Protein AF-A0A5H2XL69-F1 (afdb_monomer_lite)

Secondary structure (DSSP, 8-state):
-HHHHHHHHS-HHHHHTTTT-SSHHHHHHHHHHHH---SHHHHHHHHHHHHH---TTS-HHHHHHHHHHHHHHHHHH------SSTHHHHHHHHHHHHHHHHHHHTS-GGGTT-

Sequence (114 aa):
MILSWILNSLDPDLANSVIYAETAHEVWTDLKERFSQSNAPRIFQIQRSIATHTQDQMPLATYYSKLKSYWDELGAYNDTEVCSCGAKKSLAEREEQQRLMQFLMGLNESYAAI

InterPro domains:
  IPR005162 Retrotransposon-derived protein PEG10, N-terminal capsid-like domain [PF03732] (21-109)

Foldseek 3Di:
DLLVVVLVVDDVVLSVVCVPPPDPVSSVVVCCVVVVDQCVVVLVVLVVCLQPAACPPPDLVVSLVVNVVSLVVNVVNPPDDDDPDPVVVVVVVVSVVVSVVSSVNRYDCVPVVD

Radius of gyration: 21.78 Å; chains: 1; bounding box: 44×24×60 Å

Structure (mmCIF, N/CA/C/O backbone):
data_AF-A0A5H2XL69-F1
#
_entry.id   AF-A0A5H2XL69-F1
#
loop_
_atom_site.group_PDB
_atom_site.id
_atom_site.type_symbol
_atom_site.label_atom_id
_atom_site.label_alt_id
_atom_site.label_comp_id
_atom_site.label_asym_id
_atom_site.label_entity_id
_atom_site.label_seq_id
_atom_site.pdbx_PDB_ins_code
_atom_site.Cartn_x
_atom_site.Cartn_y
_atom_site.Cartn_z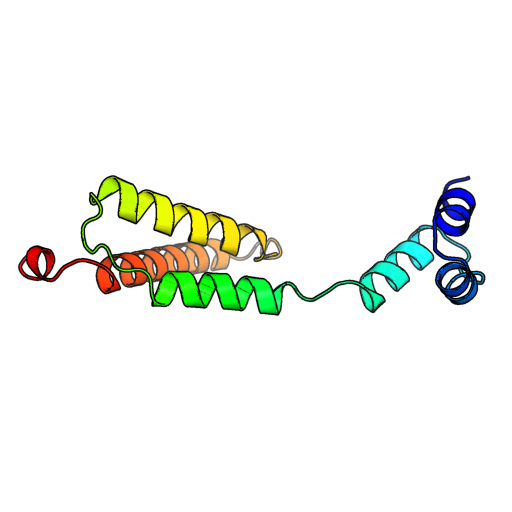
_atom_site.occupancy
_atom_site.B_iso_or_equiv
_atom_site.auth_seq_id
_atom_site.auth_comp_id
_atom_site.auth_asym_id
_atom_site.auth_atom_id
_atom_site.pdbx_PDB_model_num
ATOM 1 N N . MET A 1 1 ? 21.268 -16.624 -25.682 1.00 78.38 1 MET A N 1
ATOM 2 C CA . MET A 1 1 ? 20.064 -17.466 -25.476 1.00 78.38 1 MET A CA 1
ATOM 3 C C . MET A 1 1 ? 18.906 -16.711 -24.821 1.00 78.38 1 MET A C 1
ATOM 5 O O . MET A 1 1 ? 17.823 -16.774 -25.375 1.00 78.38 1 MET A O 1
ATOM 9 N N . ILE A 1 2 ? 19.098 -15.965 -23.723 1.00 86.94 2 ILE A N 1
ATOM 10 C CA . ILE A 1 2 ? 17.989 -15.276 -23.017 1.00 86.94 2 ILE A CA 1
ATOM 11 C C . ILE A 1 2 ? 17.381 -14.115 -23.829 1.00 86.94 2 ILE A C 1
ATOM 13 O O . ILE A 1 2 ? 16.165 -14.026 -23.938 1.00 86.94 2 ILE A O 1
ATOM 17 N N . LEU A 1 3 ? 18.206 -13.267 -24.457 1.00 88.06 3 LEU A N 1
ATOM 18 C CA . LEU A 1 3 ? 17.728 -12.133 -25.265 1.00 88.06 3 LEU A CA 1
ATOM 19 C C . LEU A 1 3 ? 16.790 -12.578 -26.398 1.00 88.06 3 LEU A C 1
ATOM 21 O O . LEU A 1 3 ? 15.687 -12.065 -26.537 1.00 88.06 3 LEU A O 1
ATOM 25 N N . SER A 1 4 ? 17.192 -13.600 -27.157 1.00 88.81 4 SER A N 1
ATOM 26 C CA . SER A 1 4 ? 16.373 -14.167 -28.230 1.00 88.81 4 SER A CA 1
ATOM 27 C C . SER A 1 4 ? 15.060 -14.759 -27.712 1.00 88.81 4 SER A C 1
ATOM 29 O O . SER A 1 4 ? 14.050 -14.659 -28.395 1.00 88.81 4 SER A O 1
ATOM 31 N N . TRP A 1 5 ? 15.041 -15.360 -26.518 1.00 91.44 5 TRP A N 1
ATOM 32 C CA . TRP A 1 5 ? 13.804 -15.868 -25.912 1.00 91.44 5 TRP A CA 1
ATOM 33 C C . TRP A 1 5 ? 12.837 -14.740 -25.562 1.00 91.44 5 TRP A C 1
ATOM 35 O O . TRP A 1 5 ? 11.647 -14.862 -25.834 1.00 91.44 5 TRP A O 1
ATOM 45 N N . ILE A 1 6 ? 13.350 -13.640 -25.010 1.00 87.81 6 ILE A N 1
ATOM 46 C CA . ILE A 1 6 ? 12.539 -12.463 -24.697 1.00 87.81 6 ILE A CA 1
ATOM 47 C C . ILE A 1 6 ? 11.961 -11.883 -25.990 1.00 87.81 6 ILE A C 1
ATOM 49 O O . ILE A 1 6 ? 10.747 -11.782 -26.099 1.00 87.81 6 ILE A O 1
ATOM 53 N N . LEU A 1 7 ? 12.793 -11.607 -27.001 1.00 89.06 7 LEU A N 1
ATOM 54 C CA . LEU A 1 7 ? 12.343 -11.031 -28.277 1.00 89.06 7 LEU A CA 1
ATOM 55 C C . LEU A 1 7 ? 11.273 -11.879 -28.982 1.00 89.06 7 LEU A C 1
ATOM 57 O O . LEU A 1 7 ? 10.324 -11.326 -29.520 1.00 89.06 7 LEU A O 1
ATOM 61 N N . ASN A 1 8 ? 11.394 -13.211 -28.944 1.00 90.62 8 ASN A N 1
ATOM 62 C CA . ASN A 1 8 ? 10.407 -14.114 -29.550 1.00 90.62 8 ASN A CA 1
ATOM 63 C C . ASN A 1 8 ? 9.127 -14.298 -28.717 1.00 90.62 8 ASN A C 1
ATOM 65 O O . ASN A 1 8 ? 8.161 -14.862 -29.219 1.00 90.62 8 ASN A O 1
ATOM 69 N N . SER A 1 9 ? 9.123 -13.875 -27.451 1.00 91.38 9 SER A N 1
ATOM 70 C CA . SER A 1 9 ? 7.949 -13.964 -26.571 1.00 91.38 9 SER A CA 1
ATOM 71 C C . SER A 1 9 ? 7.137 -12.666 -26.535 1.00 91.38 9 SER A C 1
ATOM 73 O O . SER A 1 9 ? 6.058 -12.641 -25.946 1.00 91.38 9 SER A O 1
ATOM 75 N N . LEU A 1 10 ? 7.662 -11.583 -27.115 1.00 89.69 10 LEU A N 1
ATO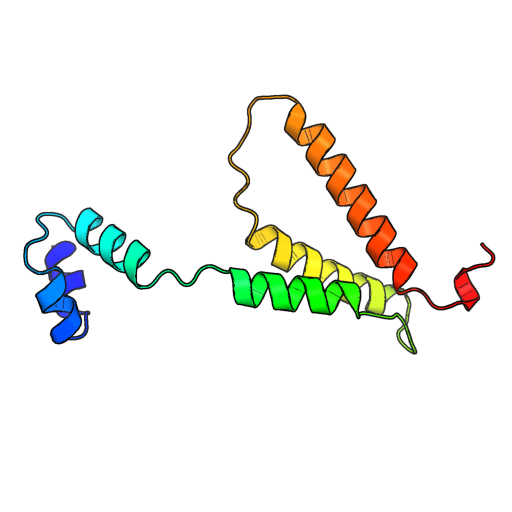M 76 C CA . LEU A 1 10 ? 6.984 -10.295 -27.198 1.00 89.69 10 LEU A CA 1
ATOM 77 C C . LEU A 1 10 ? 6.037 -10.258 -28.395 1.00 89.69 10 LEU A C 1
ATOM 79 O O . LEU A 1 10 ? 6.240 -10.936 -29.402 1.00 89.69 10 LEU A O 1
ATOM 83 N N . ASP A 1 11 ? 5.020 -9.409 -28.283 1.00 92.94 11 ASP A N 1
ATOM 84 C CA . ASP A 1 11 ? 4.226 -9.004 -29.435 1.00 92.94 11 ASP A CA 1
ATOM 85 C C . ASP A 1 11 ? 5.146 -8.434 -30.543 1.00 92.94 11 ASP A C 1
ATOM 87 O O . ASP A 1 11 ? 6.108 -7.734 -30.210 1.00 92.94 11 ASP A O 1
ATOM 91 N N . PRO A 1 12 ? 4.905 -8.715 -31.839 1.00 91.06 12 PRO A N 1
ATOM 92 C CA . PRO A 1 12 ? 5.795 -8.297 -32.923 1.00 91.06 12 PRO A CA 1
ATOM 93 C C . PRO A 1 12 ? 6.077 -6.791 -32.968 1.00 91.06 12 PRO A C 1
ATOM 95 O O . PRO A 1 12 ? 7.218 -6.393 -33.221 1.00 91.06 12 PRO A O 1
ATOM 98 N N . ASP A 1 13 ? 5.082 -5.948 -32.684 1.00 89.94 13 ASP A N 1
ATOM 99 C CA . ASP A 1 13 ? 5.264 -4.492 -32.686 1.00 89.94 13 ASP A CA 1
ATOM 100 C C . ASP A 1 13 ? 6.145 -4.052 -31.513 1.00 89.94 13 ASP A C 1
ATOM 102 O O . ASP A 1 13 ? 7.004 -3.173 -31.640 1.00 89.94 13 ASP A O 1
ATOM 106 N N . LEU A 1 14 ? 5.999 -4.732 -30.377 1.00 87.25 14 LEU A N 1
ATOM 107 C CA . LEU A 1 14 ? 6.815 -4.502 -29.198 1.00 87.25 14 LEU A CA 1
ATOM 108 C C . LEU A 1 14 ? 8.252 -5.006 -29.389 1.00 87.25 14 LEU A C 1
ATOM 110 O O . LEU A 1 14 ? 9.193 -4.288 -29.050 1.00 87.25 14 LEU A O 1
ATOM 114 N N . ALA A 1 15 ? 8.436 -6.183 -29.988 1.00 89.62 15 ALA A N 1
ATOM 115 C CA . ALA A 1 15 ? 9.742 -6.756 -30.307 1.00 89.62 15 ALA A CA 1
ATOM 116 C C . ALA A 1 15 ? 10.548 -5.843 -31.244 1.00 89.62 15 ALA A C 1
ATOM 118 O O . ALA A 1 15 ? 11.731 -5.598 -31.001 1.00 89.62 15 ALA A O 1
ATOM 119 N N . ASN A 1 16 ? 9.897 -5.265 -32.260 1.00 91.25 16 ASN A N 1
ATOM 120 C CA . ASN A 1 16 ? 10.517 -4.303 -33.176 1.00 91.25 16 ASN A CA 1
ATOM 121 C C . ASN A 1 16 ? 11.043 -3.053 -32.457 1.00 91.25 16 ASN A C 1
ATOM 123 O O . ASN A 1 16 ? 12.051 -2.479 -32.863 1.00 91.25 16 ASN A O 1
ATOM 127 N N . SER A 1 17 ? 10.395 -2.643 -31.366 1.00 90.75 17 SER A N 1
ATOM 128 C CA . SER A 1 17 ? 10.786 -1.453 -30.606 1.00 90.75 17 SER A CA 1
ATOM 129 C C . SER A 1 17 ? 12.020 -1.644 -29.709 1.00 90.75 17 SER A C 1
ATOM 131 O O . SER A 1 17 ? 12.570 -0.655 -29.225 1.00 90.75 17 SER A O 1
ATOM 133 N N . VAL A 1 18 ? 12.452 -2.894 -29.495 1.00 89.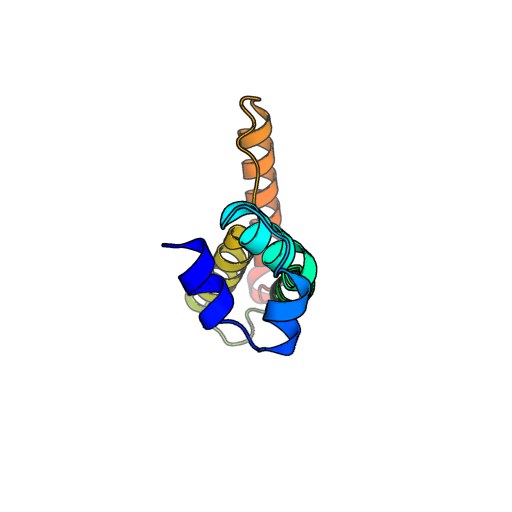88 18 VAL A N 1
ATOM 134 C CA . VAL A 1 18 ? 13.602 -3.276 -28.647 1.00 89.88 18 VAL A CA 1
ATOM 135 C C . VAL A 1 18 ? 14.631 -4.140 -29.391 1.00 89.88 18 VAL A C 1
ATOM 137 O O . VAL A 1 18 ? 15.570 -4.652 -28.788 1.00 89.88 18 VAL A O 1
ATOM 140 N N . ILE A 1 19 ? 14.483 -4.298 -30.711 1.00 89.38 19 ILE A N 1
ATOM 141 C CA . ILE A 1 19 ? 15.295 -5.208 -31.538 1.00 89.38 19 ILE A CA 1
ATOM 142 C C . ILE A 1 19 ? 16.782 -4.826 -31.605 1.00 89.38 19 ILE A C 1
ATOM 144 O O . ILE A 1 19 ? 17.624 -5.676 -31.881 1.00 89.38 19 ILE A O 1
ATOM 148 N N . TYR A 1 20 ? 17.101 -3.555 -31.343 1.00 90.00 20 TYR A N 1
ATOM 149 C CA . TYR A 1 20 ? 18.469 -3.029 -31.331 1.00 90.00 20 TYR A CA 1
ATOM 150 C C . TYR A 1 20 ? 19.162 -3.143 -29.967 1.00 90.00 20 TYR A C 1
ATOM 152 O O . TYR A 1 20 ? 20.320 -2.754 -29.855 1.00 90.00 20 TYR A O 1
ATOM 160 N N . ALA A 1 21 ? 18.476 -3.647 -28.936 1.00 90.19 21 ALA A N 1
ATOM 161 C CA . ALA A 1 21 ? 19.093 -3.885 -27.638 1.00 90.19 21 ALA A CA 1
ATOM 162 C C . ALA A 1 21 ? 20.127 -5.016 -27.734 1.00 90.19 21 ALA A C 1
ATOM 164 O O . ALA A 1 21 ? 19.857 -6.084 -28.291 1.00 90.19 21 ALA A O 1
ATOM 165 N N . GLU A 1 22 ? 21.302 -4.801 -27.153 1.00 91.12 22 GLU A N 1
ATOM 166 C CA . GLU A 1 22 ? 22.406 -5.764 -27.197 1.00 91.12 22 GLU A CA 1
ATOM 167 C C . GLU A 1 22 ? 22.300 -6.789 -26.064 1.00 91.12 22 GLU A C 1
ATOM 169 O O . GLU A 1 22 ? 22.829 -7.904 -26.152 1.00 91.12 22 GLU A O 1
ATOM 174 N N . THR A 1 23 ? 21.573 -6.443 -24.997 1.00 92.69 23 THR A N 1
ATOM 175 C CA . THR A 1 23 ? 21.443 -7.281 -23.806 1.00 92.69 23 THR A CA 1
ATOM 176 C C . THR A 1 23 ? 19.992 -7.526 -23.396 1.00 92.69 23 THR A C 1
ATOM 178 O O . THR A 1 23 ? 19.101 -6.695 -23.549 1.00 92.69 23 THR A O 1
ATOM 181 N N . ALA A 1 24 ? 19.742 -8.693 -22.791 1.00 90.81 24 ALA A N 1
ATOM 182 C CA . ALA A 1 24 ? 18.443 -9.006 -22.185 1.00 90.81 24 ALA A CA 1
ATOM 183 C C . ALA A 1 24 ? 18.070 -8.021 -21.060 1.00 90.81 24 ALA A C 1
ATOM 185 O O . ALA A 1 24 ? 16.891 -7.810 -20.789 1.00 90.81 24 ALA A O 1
ATOM 186 N N . HIS A 1 25 ? 19.076 -7.428 -20.410 1.00 91.38 25 HIS A N 1
ATOM 187 C CA . HIS A 1 25 ? 18.885 -6.440 -19.357 1.00 91.38 25 HIS A CA 1
ATOM 188 C C . HIS A 1 25 ? 18.348 -5.113 -19.903 1.00 91.38 25 HIS A C 1
ATOM 190 O O . HIS A 1 25 ? 17.427 -4.553 -19.315 1.00 91.38 25 HIS A O 1
ATOM 196 N N . GLU A 1 26 ? 18.868 -4.641 -21.039 1.00 91.44 26 GLU A N 1
ATOM 197 C CA . GLU A 1 26 ? 18.344 -3.458 -21.734 1.00 91.44 26 GLU A CA 1
ATOM 198 C C . GLU A 1 26 ? 16.886 -3.650 -22.145 1.00 91.44 26 GLU A C 1
ATOM 200 O O . GLU A 1 26 ? 16.052 -2.814 -21.805 1.00 91.44 26 GLU A O 1
ATOM 205 N N . VAL A 1 27 ? 16.555 -4.786 -22.775 1.00 91.88 27 VAL A N 1
ATOM 206 C CA . VAL A 1 27 ? 15.163 -5.105 -23.139 1.00 91.88 27 VAL A CA 1
ATOM 207 C C . VAL A 1 27 ? 14.265 -5.112 -21.904 1.00 91.88 27 VAL A C 1
ATOM 209 O O . VAL A 1 27 ? 13.196 -4.512 -21.909 1.00 91.88 27 VAL A O 1
ATOM 212 N N . TRP A 1 28 ? 14.696 -5.759 -20.818 1.00 89.56 28 TRP A N 1
ATOM 213 C CA . TRP A 1 28 ? 13.922 -5.795 -19.578 1.00 89.56 28 TRP A CA 1
ATOM 214 C C . TRP A 1 28 ? 13.720 -4.405 -18.963 1.00 89.56 28 TRP A C 1
ATOM 216 O O . TRP A 1 28 ? 12.647 -4.115 -18.439 1.00 89.56 28 TRP A O 1
ATOM 226 N N . THR A 1 29 ? 14.734 -3.545 -19.027 1.00 87.50 29 THR A N 1
ATOM 227 C CA . THR A 1 29 ? 14.685 -2.193 -18.461 1.00 87.50 29 THR A CA 1
ATOM 228 C C . THR A 1 29 ? 13.750 -1.297 -19.263 1.00 87.50 29 THR A C 1
ATOM 230 O O . THR A 1 29 ? 12.921 -0.623 -18.661 1.00 87.50 29 THR A O 1
ATOM 233 N N . ASP A 1 30 ? 13.806 -1.357 -20.594 1.00 87.69 30 ASP A N 1
ATOM 234 C CA . ASP A 1 30 ? 12.905 -0.616 -21.482 1.00 87.69 30 ASP A CA 1
ATOM 235 C C . ASP A 1 30 ? 11.443 -1.060 -21.309 1.00 87.69 30 ASP A C 1
ATOM 237 O O . ASP A 1 30 ? 10.553 -0.233 -21.109 1.00 87.69 30 ASP A O 1
ATOM 241 N N . LEU A 1 31 ? 11.192 -2.374 -21.267 1.00 87.12 31 LEU A N 1
ATOM 242 C CA . LEU A 1 31 ? 9.858 -2.911 -20.990 1.00 87.12 31 LEU A CA 1
ATOM 243 C C . LEU A 1 31 ? 9.352 -2.485 -19.611 1.00 87.12 31 LEU A C 1
ATOM 245 O O . LEU A 1 31 ? 8.188 -2.110 -19.462 1.00 87.12 31 LEU A O 1
ATOM 249 N N . LYS A 1 32 ? 10.225 -2.523 -18.600 1.00 82.50 32 LYS A N 1
ATOM 250 C CA . LYS A 1 32 ? 9.899 -2.041 -17.262 1.00 82.50 32 LYS A CA 1
ATOM 251 C C . LYS A 1 32 ? 9.581 -0.551 -17.302 1.00 82.50 32 LYS A C 1
ATOM 253 O O . LYS A 1 32 ? 8.566 -0.167 -16.757 1.00 82.50 32 LYS A O 1
ATOM 258 N N . GLU A 1 33 ? 10.361 0.297 -17.950 1.00 80.94 33 GLU A N 1
ATOM 259 C CA . GLU A 1 33 ? 10.085 1.737 -18.005 1.00 80.94 33 GLU A CA 1
ATOM 260 C C . GLU A 1 33 ? 8.764 2.052 -18.725 1.00 80.94 33 GLU A C 1
ATOM 262 O O . GLU A 1 33 ? 7.937 2.795 -18.201 1.00 80.94 33 GLU A O 1
ATOM 267 N N . ARG A 1 34 ? 8.519 1.426 -19.881 1.00 80.94 34 ARG A N 1
ATOM 268 C CA . ARG A 1 34 ? 7.336 1.687 -20.718 1.00 80.94 34 ARG A CA 1
ATOM 269 C C . ARG A 1 34 ? 6.038 1.119 -20.153 1.00 80.94 34 ARG A C 1
ATOM 271 O O . ARG A 1 34 ? 4.984 1.731 -20.316 1.00 80.94 34 ARG A O 1
ATOM 278 N N . PHE A 1 35 ? 6.099 -0.058 -19.528 1.00 78.62 35 PHE A N 1
ATOM 279 C CA . PHE A 1 35 ? 4.916 -0.796 -19.071 1.00 78.62 35 PHE A CA 1
ATOM 280 C C . PHE A 1 35 ? 4.840 -0.965 -17.559 1.00 78.62 35 PHE A C 1
ATOM 282 O O . PHE A 1 35 ? 3.858 -1.535 -17.075 1.00 78.62 35 PHE A O 1
ATOM 289 N N . SER A 1 36 ? 5.813 -0.464 -16.790 1.00 70.56 36 SER A N 1
ATOM 290 C CA . SER A 1 36 ? 5.605 -0.306 -15.351 1.00 70.56 36 SER A CA 1
ATOM 291 C C . SER A 1 36 ? 4.486 0.703 -15.155 1.00 70.56 36 SER A C 1
ATOM 293 O O . SER A 1 36 ? 4.650 1.919 -15.216 1.00 70.56 36 SER A O 1
ATOM 295 N N . GLN A 1 37 ? 3.287 0.187 -14.917 1.00 62.06 37 GLN A N 1
ATOM 296 C CA . GLN A 1 37 ? 2.273 0.999 -14.288 1.00 62.06 37 GLN A CA 1
ATOM 297 C C . GLN A 1 37 ? 2.813 1.356 -12.911 1.00 62.06 37 GLN A C 1
ATOM 299 O O . GLN A 1 37 ? 3.182 0.476 -12.129 1.00 62.06 37 GLN A O 1
ATOM 304 N N . SER A 1 38 ? 2.864 2.653 -12.602 1.00 66.75 38 SER A N 1
ATOM 305 C CA . SER A 1 38 ? 3.035 3.052 -11.213 1.00 66.75 38 SER A CA 1
ATOM 306 C C . SER A 1 38 ? 1.947 2.342 -10.409 1.00 66.75 38 SER A C 1
ATOM 308 O O . SER A 1 38 ? 0.781 2.346 -10.815 1.00 66.75 38 SER A O 1
ATOM 310 N N . ASN A 1 39 ? 2.288 1.786 -9.251 1.00 79.56 39 ASN A N 1
ATOM 311 C CA . ASN A 1 39 ? 1.280 1.228 -8.353 1.00 79.56 39 ASN A CA 1
ATOM 312 C C . ASN A 1 39 ? 0.348 2.320 -7.785 1.00 79.56 39 ASN A C 1
ATOM 314 O O . ASN A 1 39 ? -0.534 2.010 -6.995 1.00 79.56 39 ASN A O 1
ATOM 318 N N . ALA A 1 40 ? 0.496 3.590 -8.190 1.00 84.75 40 ALA A N 1
ATOM 319 C CA . ALA A 1 40 ? -0.234 4.735 -7.659 1.00 84.75 40 ALA A CA 1
ATOM 320 C C . ALA A 1 40 ? -1.766 4.592 -7.712 1.00 84.75 40 ALA A C 1
ATOM 322 O O . ALA A 1 40 ? -2.392 4.871 -6.690 1.00 84.75 40 ALA A O 1
ATOM 323 N N . PRO A 1 41 ? -2.411 4.110 -8.799 1.00 87.62 41 PRO A N 1
ATOM 324 C CA . PRO A 1 41 ? -3.857 3.890 -8.789 1.00 87.62 41 PRO A CA 1
ATOM 325 C C . PRO A 1 41 ? -4.282 2.846 -7.750 1.00 87.62 41 PRO A C 1
ATOM 327 O O . PRO A 1 41 ? -5.300 3.020 -7.081 1.00 87.62 41 PRO A O 1
ATOM 330 N N . ARG A 1 42 ? -3.490 1.780 -7.575 1.00 90.00 42 ARG A N 1
ATOM 331 C CA . ARG A 1 42 ? -3.769 0.729 -6.590 1.00 90.00 42 ARG A CA 1
ATOM 332 C C . ARG A 1 42 ? -3.513 1.212 -5.163 1.00 90.00 42 ARG A C 1
ATOM 334 O O . ARG A 1 42 ? -4.376 1.046 -4.308 1.00 90.00 42 ARG A O 1
ATOM 341 N N . ILE A 1 43 ? -2.394 1.894 -4.932 1.00 92.44 43 ILE A N 1
ATOM 342 C CA . ILE A 1 43 ? -2.058 2.566 -3.671 1.00 92.44 43 ILE A CA 1
ATOM 343 C C . ILE A 1 43 ? -3.183 3.524 -3.272 1.00 92.44 43 ILE A C 1
ATOM 345 O O . ILE A 1 43 ? -3.662 3.468 -2.142 1.00 92.44 43 ILE A O 1
ATOM 349 N N . PHE A 1 44 ? -3.666 4.349 -4.203 1.00 93.12 44 PHE A N 1
ATOM 350 C CA . PHE A 1 44 ? -4.784 5.257 -3.962 1.00 93.12 44 PHE A CA 1
ATOM 351 C C . PHE A 1 44 ? -6.063 4.507 -3.569 1.00 93.12 44 PHE A C 1
ATOM 353 O O . PHE A 1 44 ? -6.731 4.894 -2.611 1.00 93.12 44 PHE A O 1
ATOM 360 N N . GLN A 1 45 ? -6.407 3.418 -4.266 1.00 94.44 45 GLN A N 1
ATOM 361 C CA . GLN A 1 45 ? -7.567 2.591 -3.912 1.00 94.44 45 GLN A CA 1
ATOM 362 C C . GLN A 1 45 ? -7.453 2.013 -2.497 1.00 94.44 45 GLN A C 1
ATOM 364 O O . GLN A 1 45 ? -8.436 2.034 -1.753 1.00 94.44 45 GLN A O 1
ATOM 369 N N . ILE A 1 46 ? -6.273 1.526 -2.108 1.00 95.88 46 ILE A N 1
ATOM 370 C CA . ILE A 1 46 ? -6.026 0.978 -0.768 1.00 95.88 46 ILE A CA 1
ATOM 371 C C . ILE A 1 46 ? -6.130 2.084 0.283 1.00 95.88 46 ILE A C 1
ATOM 373 O O . ILE A 1 46 ? -6.857 1.931 1.260 1.00 95.88 46 ILE A O 1
ATOM 377 N N . GLN A 1 47 ? -5.479 3.229 0.062 1.00 95.38 47 GLN A N 1
ATOM 378 C CA . GLN A 1 47 ? -5.545 4.377 0.970 1.00 95.38 47 GLN A CA 1
ATOM 379 C C . GLN A 1 47 ? -6.978 4.884 1.150 1.00 95.38 47 GLN A C 1
ATOM 381 O O . GLN A 1 47 ? -7.401 5.140 2.277 1.00 95.38 47 GLN A O 1
ATOM 386 N N . ARG A 1 48 ? -7.751 4.969 0.062 1.00 96.50 48 ARG A N 1
ATOM 387 C CA . ARG A 1 48 ? -9.177 5.301 0.121 1.00 96.50 48 ARG A CA 1
ATOM 388 C C . ARG A 1 48 ? -9.948 4.264 0.930 1.00 96.50 48 ARG A C 1
ATOM 390 O O . ARG A 1 48 ? -10.740 4.651 1.778 1.00 96.50 48 ARG A O 1
ATOM 397 N N . SER A 1 49 ? -9.695 2.978 0.692 1.00 97.00 49 SER A N 1
ATOM 398 C CA . SER A 1 49 ? -10.359 1.887 1.413 1.00 97.00 49 SER A CA 1
ATOM 399 C C . SER A 1 49 ? -10.089 1.966 2.910 1.00 97.00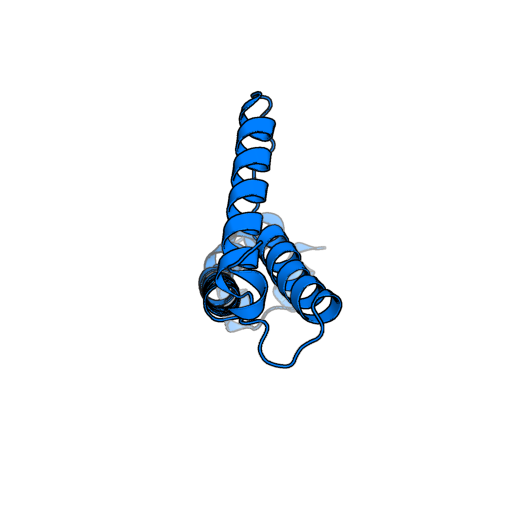 49 SER A C 1
ATOM 401 O O . SER A 1 49 ? -11.032 1.855 3.680 1.00 97.00 49 SER A O 1
ATOM 403 N N . ILE A 1 50 ? -8.846 2.240 3.320 1.00 97.06 50 ILE A N 1
ATOM 404 C CA . ILE A 1 50 ? -8.475 2.465 4.725 1.00 97.06 50 ILE A CA 1
ATOM 405 C C . ILE A 1 50 ? -9.235 3.664 5.302 1.00 97.06 50 ILE A C 1
ATOM 407 O O . ILE A 1 50 ? -9.815 3.554 6.376 1.00 97.06 50 ILE A O 1
ATOM 411 N N . ALA A 1 51 ? -9.255 4.797 4.594 1.00 95.81 51 ALA A N 1
ATOM 412 C CA . ALA A 1 51 ? -9.880 6.028 5.077 1.00 95.81 51 ALA A CA 1
ATOM 413 C C . ALA A 1 51 ? -11.408 5.927 5.216 1.00 95.81 51 ALA A C 1
ATOM 415 O O . ALA A 1 51 ? -11.991 6.618 6.044 1.00 95.81 51 ALA A O 1
ATOM 416 N N . THR A 1 52 ? -12.058 5.092 4.403 1.00 95.81 52 THR A N 1
ATOM 417 C CA . THR A 1 52 ? -13.516 4.906 4.431 1.00 95.81 52 THR A CA 1
ATOM 418 C C . THR A 1 52 ? -13.956 3.645 5.172 1.00 95.81 52 THR A C 1
ATOM 420 O O . THR A 1 52 ? -15.148 3.354 5.184 1.00 95.81 52 THR A O 1
ATOM 423 N N . HIS A 1 53 ? -13.033 2.846 5.722 1.00 95.88 53 HIS A N 1
ATOM 424 C CA . HIS A 1 53 ? -13.401 1.613 6.415 1.00 95.88 53 HIS A CA 1
ATOM 425 C C . HIS A 1 53 ? -13.886 1.916 7.829 1.00 95.88 53 HIS A C 1
ATOM 427 O O . HIS A 1 53 ? -13.131 2.419 8.655 1.00 95.88 53 HIS A O 1
ATOM 433 N N . THR A 1 54 ? -15.129 1.549 8.113 1.00 95.75 54 THR A N 1
ATOM 434 C CA . THR A 1 54 ? -15.745 1.656 9.435 1.00 95.75 54 THR A CA 1
ATOM 435 C C . THR A 1 54 ? -16.044 0.267 9.998 1.00 95.75 54 THR A C 1
ATOM 437 O O . THR A 1 54 ? -16.156 -0.720 9.263 1.00 95.75 54 THR A O 1
ATOM 440 N N . GLN A 1 55 ? -16.125 0.164 11.325 1.00 94.06 55 GLN A N 1
ATOM 441 C CA . GLN A 1 55 ? -16.423 -1.076 12.034 1.00 94.06 55 GLN A CA 1
ATOM 442 C C . GLN A 1 55 ? -17.850 -1.551 11.733 1.00 94.06 55 GLN A C 1
ATOM 444 O O . GLN A 1 55 ? -18.063 -2.744 11.513 1.00 94.06 55 GLN A O 1
ATOM 449 N N . ASP A 1 56 ? -18.818 -0.635 11.706 1.00 91.56 56 ASP A N 1
ATOM 450 C CA . ASP A 1 56 ? -20.237 -0.906 11.467 1.00 91.56 56 ASP A CA 1
ATOM 451 C C . ASP A 1 56 ? -20.745 -2.090 12.318 1.00 91.56 56 ASP A C 1
ATOM 453 O O . ASP A 1 56 ? -20.627 -2.101 13.542 1.00 91.56 56 ASP A O 1
ATOM 457 N N . GLN A 1 57 ? -21.304 -3.118 11.678 1.00 93.38 57 GLN A N 1
ATOM 458 C CA . GLN A 1 57 ? -21.814 -4.328 12.328 1.00 93.38 57 GLN A CA 1
ATOM 459 C C . GLN A 1 57 ? -20.745 -5.426 12.473 1.00 93.38 57 GLN A C 1
ATOM 461 O O . GLN A 1 57 ? -21.053 -6.532 12.922 1.00 93.38 57 GLN A O 1
ATOM 466 N N . MET A 1 58 ? -19.494 -5.175 12.067 1.00 94.00 58 MET A N 1
ATOM 467 C CA . MET A 1 58 ? -18.439 -6.184 12.132 1.00 94.00 58 MET A CA 1
ATOM 468 C C . MET A 1 58 ? -17.933 -6.364 13.571 1.00 94.00 58 MET A C 1
ATOM 470 O O . MET A 1 58 ? -17.699 -5.384 14.287 1.00 94.00 58 MET A O 1
ATOM 474 N N . PRO A 1 59 ? -17.669 -7.616 13.994 1.00 95.19 59 PRO A N 1
ATOM 475 C CA . PRO A 1 59 ? -16.905 -7.865 15.205 1.00 95.19 59 PRO A CA 1
ATOM 476 C C . PRO A 1 59 ? -15.546 -7.165 15.135 1.00 95.19 59 PRO A C 1
ATOM 478 O O . PRO A 1 59 ? -14.903 -7.147 14.081 1.00 95.19 59 PRO A O 1
ATOM 481 N N . LEU A 1 60 ? -15.075 -6.649 16.272 1.00 94.06 60 LEU A N 1
ATOM 482 C CA . LEU A 1 60 ? -13.834 -5.873 16.350 1.00 94.06 60 LEU A CA 1
ATOM 483 C C . LEU A 1 60 ? -12.628 -6.614 15.744 1.00 94.06 60 LEU A C 1
ATOM 485 O O . LEU A 1 60 ? -11.847 -6.033 14.995 1.00 94.06 60 LEU A O 1
ATOM 489 N N . ALA A 1 61 ? -12.514 -7.919 16.013 1.00 95.12 61 ALA A N 1
ATOM 490 C CA . ALA A 1 61 ? -11.452 -8.761 15.464 1.00 95.12 61 ALA A CA 1
ATOM 491 C C . ALA A 1 61 ? -11.492 -8.837 13.926 1.00 95.12 61 ALA A C 1
ATOM 493 O O . ALA A 1 61 ? -10.450 -8.812 13.271 1.00 95.12 61 ALA A O 1
ATOM 494 N N . THR A 1 62 ? -12.689 -8.900 13.336 1.00 96.00 62 THR A N 1
ATOM 495 C CA . THR A 1 62 ? -12.878 -8.933 11.880 1.00 96.00 62 THR A CA 1
ATOM 496 C C . THR A 1 62 ? -12.555 -7.584 11.246 1.00 96.00 62 THR A C 1
ATOM 498 O O . THR A 1 62 ? -11.877 -7.552 10.219 1.00 96.00 62 THR A O 1
ATOM 501 N N . TYR A 1 63 ? -12.989 -6.485 11.869 1.00 96.69 63 TYR A N 1
ATOM 502 C CA . TYR A 1 63 ? -12.643 -5.126 11.444 1.00 96.69 63 TYR A CA 1
ATOM 503 C C . TYR A 1 63 ? -11.121 -4.921 11.434 1.00 96.69 63 TYR A C 1
ATOM 505 O O . TYR A 1 63 ? -10.544 -4.598 10.396 1.00 96.69 63 TYR A O 1
ATOM 513 N N . TYR A 1 64 ? -10.451 -5.223 12.551 1.00 96.25 64 TYR A N 1
ATOM 514 C CA . TYR A 1 64 ? -8.996 -5.110 12.648 1.00 96.25 64 TYR A CA 1
ATOM 515 C C . TYR A 1 64 ? -8.275 -5.988 11.618 1.00 96.25 64 TYR A C 1
ATOM 517 O O . TYR A 1 64 ? -7.342 -5.527 10.967 1.00 96.25 64 TYR A O 1
ATOM 525 N N . SER A 1 65 ? -8.717 -7.235 11.423 1.00 96.69 65 SER A N 1
ATOM 526 C CA . SER A 1 65 ? -8.090 -8.146 10.453 1.00 96.69 65 SER A CA 1
ATOM 527 C C . SER A 1 65 ? -8.158 -7.606 9.022 1.00 96.69 65 SER A C 1
ATOM 529 O O . SER A 1 65 ? -7.176 -7.694 8.286 1.00 96.69 65 SER A O 1
ATOM 531 N N . LYS A 1 66 ? -9.290 -7.003 8.631 1.00 96.56 66 LYS A N 1
ATOM 532 C CA . LYS A 1 66 ? -9.426 -6.346 7.322 1.00 96.56 66 LYS A CA 1
ATOM 533 C C . LYS A 1 66 ? -8.515 -5.131 7.207 1.00 96.56 66 LYS A C 1
ATOM 535 O O . LYS A 1 66 ? -7.794 -5.008 6.220 1.00 96.56 66 LYS A O 1
ATOM 540 N N . LEU A 1 67 ? -8.494 -4.272 8.221 1.00 96.75 67 LEU A N 1
ATOM 541 C CA . LEU A 1 67 ? -7.637 -3.089 8.227 1.00 96.75 67 LEU A CA 1
ATOM 542 C C . LEU A 1 67 ? -6.148 -3.468 8.148 1.00 96.75 67 LEU A C 1
ATOM 544 O O . LEU A 1 67 ? -5.403 -2.900 7.352 1.00 96.75 67 LEU A O 1
ATOM 548 N N . LYS A 1 68 ? -5.748 -4.518 8.876 1.00 96.19 68 LYS A N 1
ATOM 549 C CA . LYS A 1 68 ? -4.415 -5.117 8.796 1.00 96.19 68 LYS A CA 1
ATOM 550 C C . LYS A 1 68 ? -4.083 -5.598 7.386 1.00 96.19 68 LYS A C 1
ATOM 552 O O . LYS A 1 68 ? -2.993 -5.306 6.908 1.00 96.19 68 LYS A O 1
ATOM 557 N N . SER A 1 69 ? -5.015 -6.266 6.705 1.00 96.94 69 SER A N 1
ATOM 558 C CA . SER A 1 69 ? -4.782 -6.715 5.328 1.00 96.94 69 SER A CA 1
ATOM 559 C C . SER A 1 69 ? -4.507 -5.553 4.366 1.00 96.94 69 SER A C 1
ATOM 561 O O . SER A 1 69 ? -3.610 -5.661 3.535 1.00 96.94 69 SER A O 1
ATOM 563 N N . TYR A 1 70 ? -5.184 -4.409 4.532 1.00 96.44 70 TYR A N 1
ATOM 564 C CA . TYR A 1 70 ? -4.905 -3.215 3.730 1.00 96.44 70 TYR A CA 1
ATOM 565 C C . TYR A 1 70 ? -3.538 -2.602 4.039 1.00 96.44 70 TYR A C 1
ATOM 567 O O . TYR A 1 70 ? -2.855 -2.153 3.122 1.00 96.44 70 TYR A O 1
ATOM 575 N N . TRP A 1 71 ? -3.114 -2.577 5.305 1.00 95.69 71 TRP A N 1
ATOM 576 C CA . TRP A 1 71 ? -1.777 -2.095 5.667 1.00 95.69 71 TRP A CA 1
ATOM 577 C C . TRP A 1 71 ? -0.665 -3.001 5.159 1.00 95.69 71 TRP A C 1
ATOM 579 O O . TRP A 1 71 ? 0.358 -2.493 4.705 1.00 95.69 71 TRP A O 1
ATOM 589 N N . ASP A 1 72 ? -0.860 -4.316 5.244 1.00 93.19 72 ASP A N 1
ATOM 590 C CA . ASP A 1 72 ? 0.101 -5.300 4.756 1.00 93.19 72 ASP A CA 1
ATOM 591 C C . ASP A 1 72 ? 0.214 -5.194 3.217 1.00 93.19 72 ASP A C 1
ATOM 593 O O . ASP A 1 72 ? 1.323 -5.175 2.684 1.00 93.19 72 ASP A O 1
ATOM 597 N N . GLU A 1 73 ? -0.908 -5.004 2.505 1.00 92.56 73 GLU A N 1
ATOM 598 C CA . GLU A 1 73 ? -0.911 -4.748 1.056 1.00 92.56 73 GLU A CA 1
ATOM 599 C C . GLU A 1 73 ? -0.237 -3.412 0.701 1.00 92.56 73 GLU A C 1
ATOM 601 O O . GLU A 1 73 ? 0.601 -3.361 -0.196 1.00 92.56 73 GLU A O 1
ATOM 606 N N . LEU A 1 74 ? -0.546 -2.327 1.420 1.00 91.81 74 LEU A N 1
ATOM 607 C CA . LEU A 1 74 ? 0.086 -1.021 1.205 1.00 91.81 74 LEU A CA 1
ATOM 608 C C . LEU A 1 74 ? 1.602 -1.079 1.450 1.00 91.81 74 LEU A C 1
ATOM 610 O O . LEU A 1 74 ? 2.373 -0.488 0.696 1.00 91.81 74 LEU A O 1
ATOM 614 N N . GLY A 1 75 ? 2.026 -1.818 2.478 1.00 88.88 75 GLY A N 1
ATOM 615 C CA . GLY A 1 75 ? 3.431 -2.031 2.811 1.00 88.88 75 GLY A CA 1
ATOM 616 C C . GLY A 1 75 ? 4.202 -2.766 1.716 1.00 88.88 75 GLY A C 1
ATOM 617 O O . GLY A 1 75 ? 5.369 -2.457 1.501 1.00 88.88 75 GLY A O 1
ATOM 618 N N . ALA A 1 76 ? 3.553 -3.661 0.964 1.00 87.44 76 ALA A N 1
ATOM 619 C CA . ALA A 1 76 ? 4.172 -4.340 -0.176 1.00 87.44 76 ALA A CA 1
ATOM 620 C C . ALA A 1 76 ? 4.535 -3.385 -1.331 1.00 87.44 76 ALA A C 1
ATOM 622 O O . ALA A 1 76 ? 5.382 -3.721 -2.155 1.00 87.44 76 ALA A O 1
ATOM 623 N N . TYR A 1 77 ? 3.916 -2.201 -1.391 1.00 84.50 77 TYR A N 1
ATOM 624 C CA . TYR A 1 77 ? 4.235 -1.164 -2.376 1.00 84.50 77 TYR A CA 1
ATOM 625 C C . TYR A 1 77 ? 5.270 -0.143 -1.890 1.00 84.50 77 TYR A C 1
ATOM 627 O O . TYR A 1 77 ? 5.800 0.614 -2.705 1.00 84.50 77 TYR A O 1
ATOM 635 N N . ASN A 1 78 ? 5.566 -0.109 -0.588 1.00 75.00 78 ASN A N 1
ATOM 636 C CA . ASN A 1 78 ? 6.594 0.759 -0.027 1.00 75.00 78 ASN A CA 1
ATOM 637 C C . ASN A 1 78 ? 7.968 0.092 -0.170 1.00 75.00 78 ASN A C 1
ATOM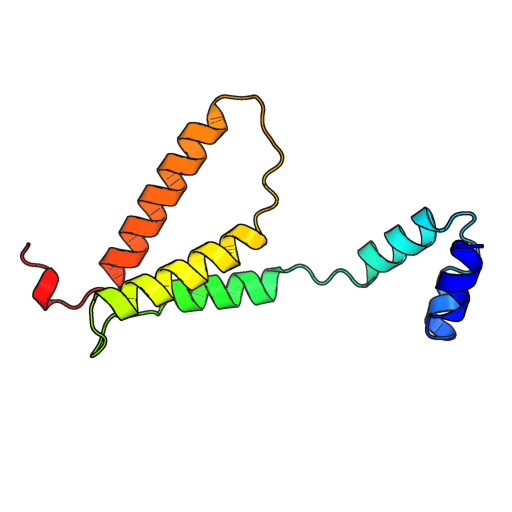 639 O O . ASN A 1 78 ? 8.478 -0.518 0.769 1.00 75.00 78 ASN A O 1
ATOM 643 N N . ASP A 1 79 ? 8.596 0.266 -1.333 1.00 63.06 79 ASP A N 1
ATOM 644 C CA . ASP A 1 79 ? 10.030 0.013 -1.518 1.00 63.06 79 ASP A CA 1
ATOM 645 C C . ASP A 1 79 ? 10.815 1.074 -0.727 1.00 63.06 79 ASP A C 1
ATOM 647 O O . ASP A 1 79 ? 11.233 2.112 -1.241 1.00 63.06 79 ASP A O 1
ATOM 651 N N . THR A 1 80 ? 10.954 0.873 0.583 1.00 59.22 80 THR A N 1
ATOM 652 C CA . THR A 1 80 ? 11.849 1.705 1.389 1.00 59.22 80 THR A CA 1
ATOM 653 C C . THR A 1 80 ? 13.249 1.131 1.290 1.00 59.22 80 THR A C 1
ATOM 655 O O . THR A 1 80 ? 13.571 0.112 1.906 1.00 59.22 80 THR A O 1
ATOM 658 N N . GLU A 1 81 ? 14.100 1.805 0.513 1.00 56.94 81 GLU A N 1
ATOM 659 C CA . GLU A 1 81 ? 15.527 1.512 0.491 1.00 56.94 81 GLU A CA 1
ATOM 660 C C . GLU A 1 81 ? 16.071 1.461 1.922 1.00 56.94 81 GLU A C 1
ATOM 662 O O . GLU A 1 81 ? 15.734 2.267 2.798 1.00 56.94 81 GLU A O 1
ATOM 667 N N . VAL A 1 82 ? 16.901 0.453 2.180 1.00 57.41 82 VAL A N 1
ATOM 668 C CA . VAL A 1 82 ? 17.453 0.161 3.498 1.00 57.41 82 VAL A CA 1
ATOM 669 C C . VAL A 1 82 ? 18.368 1.316 3.923 1.00 57.41 82 VAL A C 1
ATOM 671 O O . VAL A 1 82 ? 19.573 1.260 3.713 1.00 57.41 82 VAL A O 1
ATOM 674 N N . CYS A 1 83 ? 17.829 2.351 4.578 1.00 65.19 83 CYS A N 1
ATOM 675 C CA . CYS A 1 83 ? 18.689 3.357 5.200 1.00 65.19 83 CYS A CA 1
ATOM 676 C C . CYS A 1 83 ? 19.460 2.715 6.360 1.00 65.19 83 CYS A C 1
ATOM 678 O O . CYS A 1 83 ? 18.859 2.130 7.264 1.00 65.19 83 CYS A O 1
ATOM 680 N N . SER A 1 84 ? 20.787 2.847 6.364 1.00 66.44 84 SER A N 1
ATOM 681 C CA . SER A 1 84 ? 21.637 2.495 7.514 1.00 66.44 84 SER A CA 1
ATOM 682 C C . SER A 1 84 ? 21.515 3.501 8.664 1.00 66.44 84 SER A C 1
ATOM 684 O O . SER A 1 84 ? 22.032 3.283 9.758 1.00 66.44 84 SER A O 1
ATOM 686 N N . CYS A 1 85 ? 20.817 4.610 8.428 1.00 67.81 85 CYS A N 1
ATOM 687 C CA . CYS A 1 85 ? 20.549 5.630 9.415 1.00 67.81 85 CYS A CA 1
ATOM 688 C C . CYS A 1 85 ? 19.433 5.185 10.375 1.00 67.81 85 CYS A C 1
ATOM 690 O O . CYS A 1 85 ? 18.446 4.568 9.971 1.00 67.81 85 CYS A O 1
ATOM 692 N N . GLY A 1 86 ? 19.534 5.557 11.656 1.00 67.12 86 GLY A N 1
ATOM 693 C CA . GLY A 1 86 ? 18.520 5.269 12.685 1.00 67.12 86 GLY A CA 1
ATOM 694 C C . GLY A 1 86 ? 17.098 5.781 12.382 1.00 67.12 86 GLY A C 1
ATOM 695 O O . GLY A 1 86 ? 16.180 5.486 13.143 1.00 67.12 86 GLY A O 1
ATOM 696 N N . ALA A 1 87 ? 16.895 6.485 11.261 1.00 71.94 87 ALA A N 1
ATOM 697 C CA . ALA A 1 87 ? 15.599 6.926 10.747 1.00 71.94 87 ALA A CA 1
ATOM 698 C C . ALA A 1 87 ? 14.608 5.779 10.497 1.00 71.94 87 ALA A C 1
ATOM 700 O O . ALA A 1 87 ? 13.404 6.004 10.508 1.00 71.94 87 ALA A O 1
ATOM 701 N N . LYS A 1 88 ? 15.077 4.536 10.332 1.00 74.94 88 LYS A N 1
ATOM 702 C CA . LYS A 1 88 ? 14.174 3.378 10.238 1.00 74.94 88 LYS A CA 1
ATOM 703 C C . LYS A 1 88 ? 13.282 3.212 11.468 1.00 74.94 88 LYS A C 1
ATOM 705 O O . LYS A 1 88 ? 12.116 2.870 11.319 1.00 74.94 88 LYS A O 1
ATOM 710 N N . LYS A 1 89 ? 13.814 3.466 12.671 1.00 77.56 89 LYS A N 1
ATOM 711 C CA . LYS A 1 89 ? 13.032 3.347 13.911 1.00 77.56 89 LYS A CA 1
ATOM 712 C C . LYS A 1 89 ? 11.944 4.415 13.983 1.00 77.56 89 LYS A C 1
ATOM 714 O O . LYS A 1 89 ? 10.793 4.085 14.224 1.00 77.56 89 LYS A O 1
ATOM 719 N N . SER A 1 90 ? 12.292 5.667 13.691 1.00 81.75 90 SER A N 1
ATOM 720 C CA . SER A 1 90 ? 11.323 6.766 13.717 1.00 81.75 90 SER A CA 1
ATOM 721 C C . SER A 1 90 ? 10.275 6.671 12.604 1.00 81.75 90 SER A C 1
ATOM 723 O O . SER A 1 90 ? 9.152 7.134 12.788 1.00 81.75 90 SER A O 1
ATOM 725 N N . LEU A 1 91 ? 10.605 6.064 11.459 1.00 82.44 91 LEU A N 1
ATOM 726 C CA . LEU A 1 91 ? 9.627 5.741 10.417 1.00 82.44 91 LEU A CA 1
ATOM 727 C C . LEU A 1 91 ? 8.649 4.658 10.880 1.00 82.44 91 LEU A C 1
ATOM 729 O O . LEU A 1 91 ? 7.446 4.867 10.769 1.00 82.44 91 LEU A O 1
ATOM 733 N N . ALA A 1 92 ? 9.144 3.563 11.463 1.00 84.44 92 ALA A N 1
ATOM 734 C CA . ALA A 1 92 ? 8.289 2.500 11.992 1.00 84.44 92 ALA A CA 1
ATOM 735 C C . ALA A 1 92 ? 7.339 3.016 13.090 1.00 84.44 92 ALA A C 1
ATOM 737 O O . ALA A 1 92 ? 6.144 2.739 13.051 1.00 84.44 92 ALA A O 1
ATOM 738 N N . GLU A 1 93 ? 7.838 3.840 14.017 1.00 89.00 93 GLU A N 1
ATOM 739 C CA . GLU A 1 93 ? 7.012 4.471 15.059 1.00 89.00 93 GLU A CA 1
ATOM 740 C C . GLU A 1 93 ? 5.912 5.365 14.462 1.00 89.00 93 GLU A C 1
ATOM 742 O O . GLU A 1 93 ? 4.765 5.336 14.912 1.00 89.00 93 GLU A O 1
ATOM 747 N N . ARG A 1 94 ? 6.230 6.144 13.420 1.00 87.69 94 ARG A N 1
ATOM 748 C CA . ARG A 1 94 ? 5.241 6.973 12.710 1.00 87.69 94 ARG A CA 1
ATOM 749 C C . ARG A 1 94 ? 4.195 6.132 11.987 1.00 87.69 94 ARG A C 1
ATOM 751 O O . ARG A 1 94 ? 3.018 6.485 12.018 1.00 87.69 94 ARG A O 1
ATOM 758 N N . GLU A 1 95 ? 4.603 5.035 11.356 1.00 90.38 95 GLU A N 1
ATOM 759 C CA . GLU A 1 95 ? 3.680 4.101 10.708 1.00 90.38 95 GLU A CA 1
ATOM 760 C C . GLU A 1 95 ? 2.735 3.457 11.726 1.00 90.38 95 GLU A C 1
ATOM 762 O O . GLU A 1 95 ? 1.528 3.402 11.492 1.00 90.38 95 GLU A O 1
ATOM 767 N N . GLU A 1 96 ? 3.242 3.022 12.881 1.00 91.88 96 GLU A N 1
ATOM 768 C CA . GLU A 1 96 ? 2.412 2.473 13.958 1.00 91.88 96 GLU A CA 1
ATOM 769 C C . GLU A 1 96 ? 1.417 3.504 14.500 1.00 91.88 96 GLU A C 1
ATOM 771 O O . GLU A 1 96 ? 0.231 3.195 14.644 1.00 91.88 96 GLU A O 1
ATOM 776 N N . GLN A 1 97 ? 1.856 4.747 14.725 1.00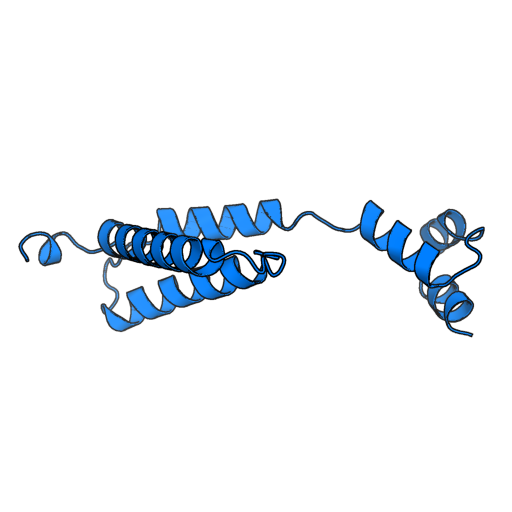 94.06 97 GLN A N 1
ATOM 777 C CA . GLN A 1 97 ? 0.964 5.838 15.127 1.00 94.06 97 GLN A CA 1
ATOM 778 C C . GLN A 1 97 ? -0.121 6.103 14.080 1.00 94.06 97 GLN A C 1
ATOM 780 O O . GLN A 1 97 ? -1.291 6.264 14.428 1.00 94.06 97 GLN A O 1
ATOM 785 N N . GLN A 1 98 ? 0.229 6.111 12.793 1.00 94.19 98 GLN A N 1
ATOM 786 C CA . GLN A 1 98 ? -0.742 6.299 11.719 1.00 94.19 98 GLN A CA 1
ATOM 787 C C . GLN A 1 98 ? -1.764 5.157 11.667 1.00 94.19 98 GLN A C 1
ATOM 789 O O . GLN A 1 98 ? -2.962 5.417 11.535 1.00 94.19 98 GLN A O 1
ATOM 794 N N . ARG A 1 99 ? -1.316 3.904 11.800 1.00 95.12 99 ARG A N 1
ATOM 795 C CA . ARG A 1 99 ? -2.198 2.727 11.846 1.00 95.12 99 ARG A CA 1
ATOM 796 C C . ARG A 1 99 ? -3.156 2.796 13.031 1.00 95.12 99 ARG A C 1
ATOM 798 O O . ARG A 1 99 ? -4.343 2.526 12.866 1.00 95.12 99 ARG A O 1
ATOM 805 N N . LEU A 1 100 ? -2.671 3.221 14.198 1.00 95.25 100 LEU A N 1
ATOM 806 C CA . LEU A 1 100 ? -3.516 3.449 15.368 1.00 95.25 100 LEU A CA 1
ATOM 807 C C . LEU A 1 100 ? -4.598 4.496 15.077 1.00 95.25 100 LEU A C 1
ATOM 809 O O . LEU A 1 100 ? -5.772 4.236 15.321 1.00 95.25 100 LEU A O 1
ATOM 813 N N . MET A 1 101 ? -4.233 5.645 14.504 1.00 94.81 101 MET A N 1
ATOM 814 C CA . MET A 1 101 ? -5.204 6.692 14.161 1.00 94.81 101 MET A CA 1
ATOM 815 C C . MET A 1 101 ? -6.254 6.188 13.165 1.00 94.81 101 MET A C 1
ATOM 817 O O . MET A 1 101 ? -7.445 6.401 13.364 1.00 94.81 101 MET A O 1
ATOM 821 N N . GLN A 1 102 ? -5.835 5.471 12.121 1.00 95.56 102 GLN A N 1
ATOM 822 C CA . GLN A 1 102 ? -6.742 4.878 11.132 1.00 95.56 102 GLN A CA 1
ATOM 823 C C . GLN A 1 102 ? -7.699 3.862 11.754 1.00 95.56 102 GLN A C 1
ATOM 825 O O . GLN A 1 102 ? -8.885 3.869 11.440 1.00 95.56 102 GLN A O 1
ATOM 830 N N . PHE A 1 103 ? -7.201 3.028 12.666 1.00 95.50 103 PHE A N 1
ATOM 831 C CA . PHE A 1 103 ? -8.032 2.093 13.410 1.00 95.50 103 PHE A CA 1
ATOM 832 C C . PHE A 1 103 ? -9.097 2.816 14.232 1.00 95.50 103 PHE A C 1
ATOM 834 O O . PHE A 1 103 ? -10.271 2.472 14.111 1.00 95.50 103 PHE A O 1
ATOM 841 N N . LEU A 1 104 ? -8.699 3.827 15.010 1.00 93.94 104 LEU A N 1
ATOM 842 C CA . LEU A 1 104 ? -9.598 4.581 15.885 1.00 93.94 104 LEU A CA 1
ATOM 843 C C . LEU A 1 104 ? -10.647 5.384 15.103 1.00 93.94 104 LEU A C 1
ATOM 845 O O . LEU A 1 104 ? -11.799 5.419 15.520 1.00 93.94 104 LEU A O 1
ATOM 849 N N . MET A 1 105 ? -10.284 5.978 13.959 1.00 93.12 105 MET A N 1
ATOM 850 C CA . MET A 1 105 ? -11.214 6.760 13.126 1.00 93.12 105 MET A CA 1
ATOM 851 C C . MET A 1 105 ? -12.402 5.945 12.601 1.00 93.12 105 MET A C 1
ATOM 853 O O . MET A 1 105 ? -13.468 6.512 12.379 1.00 93.12 105 MET A O 1
ATOM 857 N N . GLY A 1 106 ? -12.222 4.641 12.380 1.00 93.81 106 GLY A N 1
ATOM 858 C CA . GLY A 1 106 ? -13.282 3.764 11.886 1.00 93.81 106 GLY A CA 1
ATOM 859 C C . GLY A 1 106 ? -14.062 3.029 12.978 1.00 93.81 106 GLY A C 1
ATOM 860 O O . GLY A 1 106 ? -15.002 2.309 12.647 1.00 93.81 106 GLY A O 1
ATOM 861 N N . LEU A 1 107 ? -13.700 3.157 14.261 1.00 94.44 107 LEU A N 1
ATOM 862 C CA . LEU A 1 107 ? -14.441 2.503 15.345 1.00 94.44 107 LEU A CA 1
ATOM 863 C C . LEU A 1 107 ? -15.824 3.125 15.547 1.00 94.44 107 LEU A C 1
ATOM 865 O O . LEU A 1 107 ? -16.037 4.316 15.335 1.00 94.44 107 LEU A O 1
ATOM 869 N N . ASN A 1 108 ? -16.763 2.308 16.021 1.00 92.81 108 ASN A N 1
ATOM 870 C CA . ASN A 1 108 ? -18.097 2.787 16.374 1.00 92.81 108 ASN A CA 1
ATOM 871 C C . ASN A 1 108 ? -18.056 3.721 17.596 1.00 92.81 108 ASN A C 1
ATOM 873 O O . ASN A 1 108 ? -17.257 3.521 18.511 1.00 92.81 108 ASN A O 1
ATOM 877 N N . GLU A 1 109 ? -19.009 4.657 17.682 1.00 86.94 109 GLU A N 1
ATOM 878 C CA . GLU A 1 109 ? -19.143 5.595 18.814 1.00 86.94 109 GLU A CA 1
ATOM 879 C C . GLU A 1 109 ? -19.290 4.906 20.179 1.00 86.94 109 GLU A C 1
ATOM 881 O O . GLU A 1 109 ? -18.935 5.481 21.204 1.00 86.94 109 GLU A O 1
ATOM 886 N N . SER A 1 110 ? -19.739 3.647 20.214 1.00 85.88 110 SER A N 1
ATOM 887 C CA . SER A 1 110 ? -19.770 2.840 21.440 1.00 85.88 110 SER A CA 1
ATOM 888 C C . SER A 1 110 ? -18.399 2.698 22.110 1.00 85.88 110 SER A C 1
ATOM 890 O O . SER A 1 110 ? -18.330 2.411 23.301 1.00 85.88 110 SER A O 1
ATOM 892 N N . TYR A 1 111 ? -17.316 2.887 21.352 1.00 83.94 111 TYR A N 1
ATOM 893 C CA . TYR A 1 111 ? -15.937 2.864 21.835 1.00 83.94 111 TYR A CA 1
ATOM 894 C C . TYR A 1 111 ? -15.357 4.265 22.088 1.00 83.94 111 TYR A C 1
ATOM 896 O O . TYR A 1 111 ? -14.226 4.360 22.545 1.00 83.94 111 TYR A O 1
ATOM 904 N N . ALA A 1 112 ? -16.106 5.348 21.837 1.00 75.19 112 ALA A N 1
ATOM 905 C CA . ALA A 1 112 ? -15.627 6.725 22.008 1.00 75.19 112 ALA A CA 1
ATOM 906 C C . ALA A 1 112 ? -15.549 7.185 23.479 1.00 75.19 112 ALA A C 1
ATOM 908 O O . ALA A 1 112 ? -14.997 8.245 23.761 1.00 75.19 112 ALA A O 1
ATOM 909 N N . ALA A 1 113 ? -16.124 6.414 24.409 1.00 67.62 113 ALA A N 1
ATOM 910 C CA . ALA A 1 113 ? -16.203 6.736 25.836 1.00 67.62 113 ALA A CA 1
ATOM 911 C C . ALA A 1 113 ? -15.170 5.997 26.716 1.00 67.62 113 ALA A C 1
ATOM 913 O O . ALA A 1 113 ? -15.271 6.064 27.942 1.00 67.62 113 ALA A O 1
ATOM 914 N N . ILE A 1 114 ? -14.224 5.270 26.110 1.00 54.84 114 ILE A N 1
ATOM 915 C CA . ILE A 1 114 ? -13.107 4.587 26.790 1.00 54.84 114 ILE A CA 1
ATOM 916 C C . ILE A 1 114 ? -11.847 5.431 26.615 1.00 54.84 114 ILE A C 1
ATOM 918 O O . ILE A 1 114 ? -11.129 5.614 27.623 1.00 54.84 114 ILE A O 1
#

Organism: Prunus dulcis (NCBI:txid3755)

pLDDT: mean 87.21, std 10.2, range [54.84, 97.06]